Protein AF-A0A4V1UFD9-F1 (afdb_monomer_lite)

Radius of gyration: 20.02 Å; chains: 1; bounding box: 36×26×55 Å

pLDDT: mean 78.98, std 22.23, range [41.78, 98.69]

Foldseek 3Di:
DAQEDEQEDQPDPVSVVVVVVSVVVCVVVVHHYDYDYDDPDDPPVPPPPPDDDDDDDPPVVVCPVVVD

Secondary structure (DSSP, 8-state):
--SEEEEE--S-HHHHHHHHHHHHHHHHHT-EEEEE-PPPPP-GGGSS-T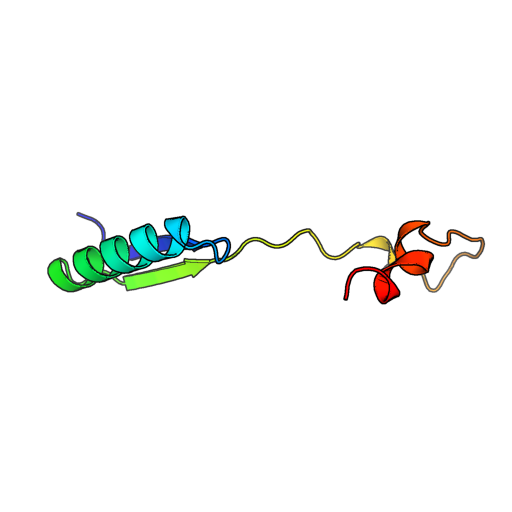TS------GGGGTGGG--

Structure (mmCIF, N/CA/C/O backbone):
data_AF-A0A4V1UFD9-F1
#
_entry.id   AF-A0A4V1UFD9-F1
#
loop_
_atom_site.group_PDB
_atom_site.id
_atom_site.type_symbol
_atom_site.label_atom_id
_atom_site.label_alt_id
_atom_site.label_comp_id
_atom_site.label_asym_id
_atom_site.label_entity_id
_atom_site.label_seq_id
_atom_site.pdbx_PDB_ins_code
_atom_site.Cartn_x
_atom_site.Cartn_y
_atom_site.Cartn_z
_atom_site.occupancy
_atom_site.B_iso_or_equiv
_atom_site.auth_seq_id
_atom_site.auth_comp_id
_atom_site.auth_asym_id
_atom_site.auth_atom_id
_atom_site.pdbx_PDB_model_num
ATOM 1 N N . MET A 1 1 ? -13.772 16.146 5.890 1.00 78.69 1 MET A N 1
ATOM 2 C CA . MET A 1 1 ? -12.827 15.131 6.408 1.00 78.69 1 MET A CA 1
ATOM 3 C C . MET A 1 1 ? -12.680 14.006 5.392 1.00 78.69 1 MET A C 1
ATOM 5 O O . MET A 1 1 ? -13.642 13.748 4.670 1.00 78.69 1 MET A O 1
ATOM 9 N N . TYR A 1 2 ? -11.500 13.384 5.309 1.00 95.50 2 TYR A N 1
ATOM 10 C CA . TYR A 1 2 ? -11.211 12.324 4.337 1.00 95.50 2 TYR A CA 1
ATOM 11 C C . TYR A 1 2 ? -11.960 11.036 4.686 1.00 95.50 2 TYR A C 1
ATOM 13 O O . TYR A 1 2 ? -11.945 10.595 5.828 1.00 95.50 2 TYR A O 1
ATOM 21 N N . LYS A 1 3 ? -12.619 10.434 3.692 1.00 97.69 3 LYS A N 1
ATOM 22 C CA . LYS A 1 3 ? -13.301 9.131 3.821 1.00 97.69 3 LYS A CA 1
ATOM 23 C C . LYS A 1 3 ? -12.497 7.989 3.193 1.00 97.69 3 LYS A C 1
ATOM 25 O O . LYS A 1 3 ? -12.737 6.820 3.489 1.00 97.69 3 LYS A O 1
ATOM 30 N N . HIS A 1 4 ? -11.566 8.337 2.309 1.00 98.31 4 HIS A N 1
ATOM 31 C CA . HIS A 1 4 ? -10.712 7.419 1.571 1.00 98.31 4 HIS A CA 1
ATOM 32 C C . HIS A 1 4 ? -9.390 8.125 1.268 1.00 98.31 4 HIS A C 1
ATOM 34 O O . HIS A 1 4 ? -9.402 9.242 0.755 1.00 98.31 4 HIS A O 1
ATOM 40 N N . ILE A 1 5 ? -8.276 7.495 1.626 1.00 98.25 5 ILE A N 1
ATOM 41 C CA . ILE A 1 5 ? -6.914 7.966 1.379 1.00 98.25 5 ILE A CA 1
ATOM 42 C C . ILE A 1 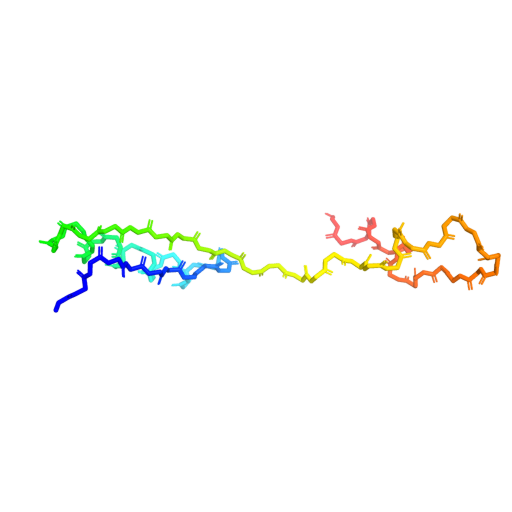5 ? -6.286 7.066 0.309 1.00 98.25 5 ILE A C 1
ATOM 44 O O . ILE A 1 5 ? -6.328 5.840 0.421 1.00 98.25 5 ILE A O 1
ATOM 48 N N . LEU A 1 6 ? -5.711 7.666 -0.731 1.00 98.50 6 LEU A N 1
ATOM 49 C CA . LEU A 1 6 ? -4.900 6.959 -1.719 1.00 98.50 6 LEU A CA 1
ATOM 50 C C . LEU A 1 6 ? -3.423 7.211 -1.412 1.00 98.50 6 LEU A C 1
ATOM 52 O O . LEU A 1 6 ? -3.018 8.361 -1.258 1.00 98.50 6 LEU A O 1
ATOM 56 N N . ILE A 1 7 ? -2.641 6.140 -1.307 1.00 98.44 7 ILE A N 1
ATOM 57 C CA . ILE A 1 7 ? -1.209 6.187 -1.001 1.00 98.44 7 ILE A CA 1
ATOM 58 C C . ILE A 1 7 ? -0.457 5.574 -2.180 1.00 98.44 7 ILE A C 1
ATOM 60 O O . ILE A 1 7 ? -0.689 4.420 -2.527 1.00 98.44 7 ILE A O 1
ATOM 64 N N . SER A 1 8 ? 0.445 6.327 -2.802 1.00 98.06 8 SER A N 1
ATOM 65 C CA . SER A 1 8 ? 1.355 5.788 -3.814 1.00 98.06 8 SER A CA 1
ATOM 66 C C . SER A 1 8 ? 2.646 5.290 -3.173 1.00 98.06 8 SER A C 1
ATOM 68 O O . SER A 1 8 ? 3.174 5.945 -2.275 1.00 98.06 8 SER A O 1
ATOM 70 N N . THR A 1 9 ? 3.185 4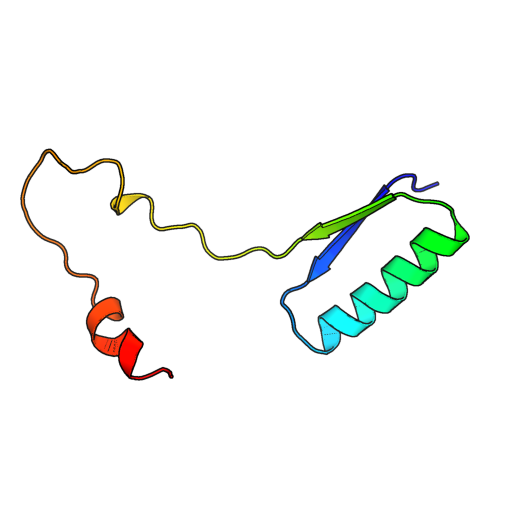.181 -3.667 1.00 98.31 9 THR A N 1
ATOM 71 C CA . THR A 1 9 ? 4.519 3.692 -3.309 1.00 98.31 9 THR A CA 1
ATOM 72 C C . THR A 1 9 ? 5.277 3.233 -4.549 1.00 98.31 9 THR A C 1
ATOM 74 O O . THR A 1 9 ? 4.705 2.601 -5.438 1.00 98.31 9 THR A O 1
ATOM 77 N N . ASP A 1 10 ? 6.564 3.558 -4.601 1.00 96.62 10 ASP A N 1
ATOM 78 C CA . ASP A 1 10 ? 7.536 3.054 -5.577 1.00 96.62 10 ASP A CA 1
ATOM 79 C C . ASP A 1 10 ? 8.430 1.947 -4.981 1.00 96.62 10 ASP A C 1
ATOM 81 O O . ASP A 1 10 ? 9.364 1.484 -5.626 1.00 96.62 10 ASP A O 1
ATOM 85 N N . GLY A 1 11 ? 8.149 1.520 -3.743 1.00 96.25 11 GLY A N 1
ATOM 86 C CA . GLY A 1 11 ? 8.927 0.512 -3.020 1.00 96.25 11 GLY A CA 1
ATOM 87 C C . GLY A 1 11 ? 10.195 1.040 -2.339 1.00 96.25 11 GLY A C 1
ATOM 88 O O . GLY A 1 11 ? 10.888 0.262 -1.684 1.00 96.25 11 GLY A O 1
ATOM 89 N N . SER A 1 12 ? 10.509 2.334 -2.445 1.00 98.19 12 SER A N 1
ATOM 90 C CA . SER A 1 12 ? 11.663 2.927 -1.762 1.00 98.19 12 SER A CA 1
ATOM 91 C C . SER A 1 12 ? 11.471 3.015 -0.239 1.00 98.19 12 SER A C 1
ATOM 93 O O . SER A 1 12 ? 10.352 3.075 0.276 1.00 98.19 12 SER A O 1
ATOM 95 N N . GLU A 1 13 ? 12.574 3.111 0.514 1.00 98.19 13 GLU A N 1
ATOM 96 C CA . GLU A 1 13 ? 12.531 3.314 1.975 1.00 98.19 13 GLU A CA 1
ATOM 97 C C . GLU A 1 13 ? 11.788 4.611 2.356 1.00 98.19 13 GLU A C 1
ATOM 99 O O . GLU A 1 13 ? 11.112 4.692 3.383 1.00 98.19 13 GLU A O 1
ATOM 104 N N . VAL A 1 14 ? 11.885 5.643 1.513 1.00 98.12 14 VAL A N 1
ATOM 105 C CA . VAL A 1 14 ? 11.185 6.915 1.728 1.00 98.12 14 VAL A CA 1
ATOM 106 C C . VAL A 1 14 ? 9.682 6.742 1.521 1.00 98.12 14 VAL A C 1
ATOM 108 O O . VAL A 1 14 ? 8.897 7.225 2.342 1.00 98.12 14 VAL A O 1
ATOM 111 N N . ALA A 1 15 ? 9.268 6.013 0.482 1.00 98.25 15 ALA A N 1
ATOM 112 C CA . ALA A 1 15 ? 7.860 5.698 0.267 1.00 98.25 15 ALA A CA 1
ATOM 113 C C . ALA A 1 15 ? 7.275 4.858 1.413 1.00 98.25 15 ALA A C 1
ATOM 115 O O . ALA A 1 15 ? 6.132 5.092 1.810 1.00 98.25 15 ALA A O 1
ATOM 116 N N . GLN A 1 16 ? 8.064 3.961 2.018 1.00 98.50 16 GLN A N 1
ATOM 117 C CA . GLN A 1 16 ? 7.635 3.194 3.191 1.00 98.50 16 GLN A CA 1
ATOM 118 C C . GLN A 1 16 ? 7.263 4.102 4.374 1.00 98.50 16 GLN A C 1
ATOM 120 O O . GLN A 1 16 ? 6.212 3.915 4.983 1.00 98.50 16 GLN A O 1
ATOM 125 N N . LYS A 1 17 ? 8.052 5.148 4.651 1.00 98.56 17 LYS A N 1
ATOM 126 C CA . LYS A 1 17 ? 7.740 6.126 5.715 1.00 98.56 17 LYS A CA 1
ATOM 127 C C . LYS A 1 17 ? 6.410 6.846 5.457 1.00 98.56 17 LYS A C 1
ATOM 129 O O . LYS A 1 17 ? 5.637 7.083 6.385 1.00 98.56 17 LYS A O 1
ATOM 134 N N . GLY A 1 18 ? 6.129 7.176 4.195 1.00 98.00 18 GLY A N 1
ATOM 135 C CA . GLY A 1 18 ? 4.850 7.761 3.781 1.00 98.00 18 GLY A CA 1
ATOM 136 C C . GLY A 1 18 ? 3.672 6.796 3.947 1.00 98.00 18 GLY A C 1
ATOM 137 O O . GLY A 1 18 ? 2.602 7.207 4.400 1.00 98.00 18 GLY A O 1
ATOM 138 N N . LEU A 1 19 ? 3.879 5.513 3.637 1.00 98.31 19 LEU A N 1
ATOM 139 C CA . LEU A 1 19 ? 2.887 4.457 3.826 1.00 98.31 19 LEU A CA 1
ATOM 140 C C . LEU A 1 19 ? 2.531 4.278 5.305 1.00 98.31 19 LEU A C 1
ATOM 142 O O . LEU A 1 19 ? 1.348 4.305 5.649 1.00 98.31 19 LEU A O 1
ATOM 146 N N . ASP A 1 20 ? 3.535 4.180 6.178 1.00 98.56 20 ASP A N 1
ATOM 147 C CA . ASP A 1 20 ? 3.340 4.035 7.625 1.00 98.56 20 ASP A CA 1
ATOM 148 C C . ASP A 1 20 ? 2.540 5.216 8.194 1.00 98.56 20 ASP A C 1
ATOM 150 O O . ASP A 1 20 ? 1.567 5.037 8.935 1.00 98.56 20 ASP A O 1
ATOM 154 N N . HIS A 1 21 ? 2.898 6.436 7.786 1.00 98.31 21 HIS A N 1
ATOM 155 C CA . HIS A 1 21 ? 2.195 7.644 8.202 1.00 98.31 21 HIS A CA 1
ATOM 156 C C . HIS A 1 21 ? 0.742 7.674 7.708 1.00 98.31 21 HIS A C 1
ATOM 158 O O . HIS A 1 21 ? -0.181 7.914 8.492 1.00 98.31 21 HIS A O 1
ATOM 164 N N . GLY A 1 22 ? 0.518 7.399 6.421 1.00 98.06 22 GLY A N 1
ATOM 165 C CA . GLY A 1 22 ? -0.816 7.419 5.822 1.00 98.06 22 GLY A CA 1
ATOM 166 C C . GLY A 1 22 ? -1.752 6.365 6.418 1.00 98.06 22 GLY A C 1
ATOM 167 O O . GLY A 1 22 ? -2.930 6.648 6.644 1.00 98.06 22 GLY A O 1
ATOM 168 N N . LEU A 1 23 ? -1.231 5.177 6.739 1.00 98.44 23 LEU A N 1
ATOM 169 C CA . LEU A 1 23 ? -1.984 4.124 7.424 1.00 98.44 23 LEU A CA 1
ATOM 170 C C . LEU A 1 23 ? -2.346 4.518 8.861 1.00 98.44 23 LEU A C 1
ATOM 172 O O . L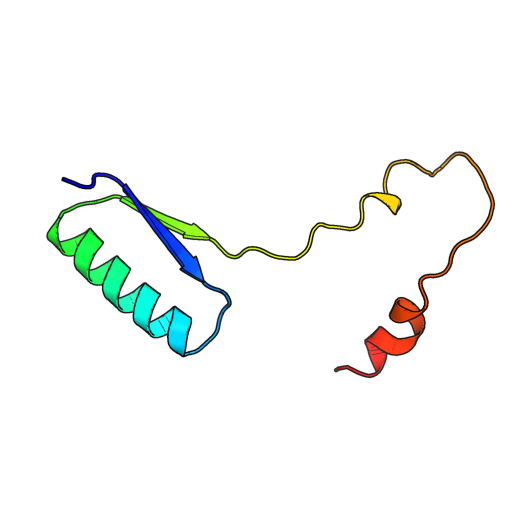EU A 1 23 ? -3.483 4.285 9.283 1.00 98.44 23 LEU A O 1
ATOM 176 N N . SER A 1 24 ? -1.424 5.149 9.596 1.00 98.50 24 SER A N 1
ATOM 177 C CA . SER A 1 24 ? -1.703 5.661 10.945 1.00 98.50 24 SER A CA 1
ATOM 178 C C . SER A 1 24 ? -2.832 6.691 10.921 1.00 98.50 24 SER A C 1
ATOM 180 O O . SER A 1 24 ? -3.804 6.565 11.666 1.00 98.50 24 SER A O 1
ATOM 182 N N . LEU A 1 25 ? -2.758 7.656 10.001 1.00 98.06 25 LEU A N 1
ATOM 183 C CA . LEU A 1 25 ? -3.792 8.674 9.829 1.00 98.06 25 LEU A CA 1
ATOM 184 C C . LEU A 1 25 ? -5.147 8.054 9.461 1.00 98.06 25 LEU A C 1
ATOM 186 O O . LEU A 1 25 ? -6.170 8.403 10.048 1.00 98.06 25 LEU A O 1
ATOM 190 N N . ALA A 1 26 ? -5.168 7.121 8.504 1.00 98.38 26 ALA A N 1
ATOM 191 C CA . ALA A 1 26 ? -6.399 6.463 8.073 1.00 98.38 26 ALA A CA 1
ATOM 192 C C . ALA A 1 26 ? -7.092 5.724 9.223 1.00 98.38 26 ALA A C 1
ATOM 194 O O . ALA A 1 26 ? -8.318 5.783 9.343 1.00 98.38 26 ALA A O 1
ATOM 195 N N . LYS A 1 27 ? -6.305 5.068 10.085 1.00 98.00 27 LYS A N 1
ATOM 196 C CA . LYS A 1 27 ? -6.794 4.368 11.274 1.00 98.00 27 LYS A CA 1
ATOM 197 C C . LYS A 1 27 ? -7.437 5.326 12.274 1.00 98.00 27 LYS A C 1
ATOM 199 O O . LYS A 1 27 ? -8.509 5.015 12.785 1.00 98.00 27 LYS A O 1
ATOM 204 N N . GLU A 1 28 ? -6.817 6.476 12.533 1.00 98.12 28 GLU A N 1
ATOM 205 C CA . GLU A 1 28 ? -7.338 7.475 13.478 1.00 98.12 28 GLU A CA 1
ATOM 206 C C . GLU A 1 28 ? -8.686 8.053 13.042 1.00 98.12 28 GLU A C 1
ATOM 208 O O . GLU A 1 28 ? -9.564 8.276 13.874 1.00 98.12 28 GLU A O 1
ATOM 213 N N . ILE A 1 29 ? -8.877 8.261 11.737 1.00 97.69 29 ILE A N 1
ATOM 214 C CA . ILE A 1 29 ? -10.094 8.890 11.202 1.00 97.69 29 ILE A CA 1
ATOM 215 C C . ILE A 1 29 ? -11.121 7.888 10.650 1.00 97.69 29 ILE A C 1
ATOM 217 O O . ILE A 1 29 ? -12.166 8.300 10.144 1.00 97.69 29 ILE A O 1
ATOM 221 N N . GLY A 1 30 ? -10.835 6.583 10.707 1.00 97.81 30 GLY A N 1
ATOM 222 C CA . GLY A 1 30 ? -11.700 5.532 10.161 1.00 97.81 30 GLY A CA 1
ATOM 223 C C . GLY A 1 30 ? -11.865 5.588 8.635 1.00 97.81 30 GLY A C 1
ATOM 224 O O . GLY A 1 30 ? -12.931 5.250 8.116 1.00 97.81 30 GLY A O 1
ATOM 225 N N . ALA A 1 31 ? -10.843 6.044 7.907 1.00 98.62 31 ALA A N 1
ATOM 226 C CA . ALA A 1 31 ? -10.877 6.143 6.449 1.00 98.62 31 ALA A CA 1
ATOM 227 C C . ALA A 1 31 ? -10.484 4.824 5.769 1.00 98.62 31 ALA A C 1
ATOM 229 O O . ALA A 1 31 ? -9.651 4.061 6.257 1.00 98.62 31 ALA A O 1
ATOM 230 N N . LYS A 1 32 ? -11.046 4.585 4.580 1.00 98.44 32 LYS A N 1
ATOM 231 C CA . LYS A 1 32 ? -10.573 3.523 3.680 1.00 98.44 32 LYS A CA 1
ATOM 232 C C . LYS A 1 32 ? -9.205 3.889 3.105 1.00 98.44 32 LYS A C 1
ATOM 234 O O . LYS A 1 32 ? -8.898 5.072 2.965 1.00 98.44 32 LYS A O 1
ATOM 239 N N . VAL A 1 33 ? -8.422 2.890 2.706 1.00 98.62 33 VAL A N 1
ATOM 240 C CA . VAL A 1 33 ? -7.117 3.099 2.064 1.00 98.62 33 VAL A CA 1
ATOM 241 C C . VAL A 1 33 ? -7.030 2.305 0.768 1.00 98.62 33 VAL A C 1
ATOM 243 O O . VAL A 1 33 ? -7.441 1.148 0.718 1.00 98.62 33 VAL A O 1
ATOM 246 N N . SER A 1 34 ? -6.481 2.928 -0.272 1.00 98.69 34 SER A N 1
ATOM 247 C CA . SER A 1 34 ? -5.998 2.238 -1.471 1.00 98.69 34 SER A CA 1
ATOM 248 C C . SER A 1 34 ? -4.519 2.540 -1.652 1.00 9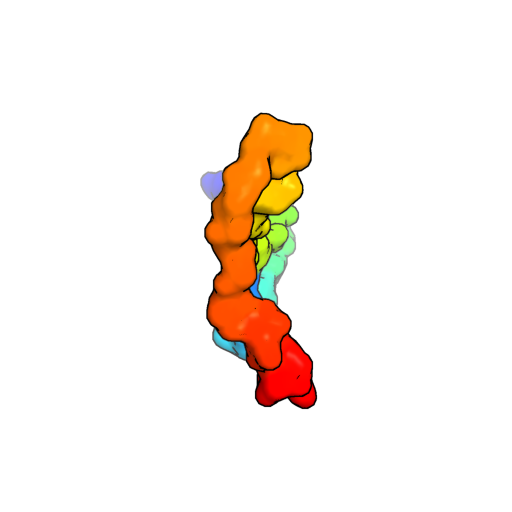8.69 34 SER A C 1
ATOM 250 O O . SER A 1 34 ? -4.134 3.706 -1.686 1.00 98.69 34 SER A O 1
ATOM 252 N N . VAL A 1 35 ? -3.705 1.494 -1.771 1.00 98.19 35 VAL A N 1
ATOM 253 C CA . VAL A 1 35 ? -2.274 1.621 -2.055 1.00 98.19 35 VAL A CA 1
ATOM 254 C C . VAL A 1 35 ? -2.050 1.328 -3.532 1.00 98.19 35 VAL A C 1
ATOM 256 O O . VAL A 1 35 ? -2.597 0.351 -4.043 1.00 98.19 35 VAL A O 1
ATOM 259 N N . ILE A 1 36 ? -1.286 2.178 -4.215 1.00 97.94 36 ILE A N 1
ATOM 260 C CA . ILE A 1 36 ? -0.972 2.015 -5.636 1.00 97.94 36 ILE A CA 1
ATOM 261 C C . ILE A 1 36 ? 0.536 2.050 -5.874 1.00 97.94 36 ILE A C 1
ATOM 263 O O . ILE A 1 36 ? 1.257 2.823 -5.250 1.00 97.94 36 ILE A O 1
ATOM 267 N N . THR A 1 37 ? 0.984 1.263 -6.843 1.00 97.00 37 THR A N 1
ATOM 268 C CA . THR A 1 37 ? 2.300 1.397 -7.467 1.00 97.00 37 THR A CA 1
ATOM 269 C C . THR A 1 37 ? 2.072 1.579 -8.954 1.00 97.00 37 THR A C 1
ATOM 271 O O . THR A 1 37 ? 1.263 0.866 -9.548 1.00 97.00 37 THR A O 1
ATOM 274 N N . VAL A 1 38 ? 2.744 2.562 -9.544 1.00 94.50 38 VAL A N 1
ATOM 275 C CA . VAL A 1 38 ? 2.674 2.814 -10.983 1.00 94.50 38 VAL A CA 1
ATOM 276 C C . VAL A 1 38 ? 3.903 2.194 -11.619 1.00 94.50 38 VAL A C 1
ATOM 278 O O . VAL A 1 38 ? 5.026 2.577 -11.306 1.00 94.50 38 VAL A O 1
ATOM 281 N N . THR A 1 39 ? 3.677 1.226 -12.496 1.00 89.81 39 THR A N 1
ATOM 282 C CA . THR A 1 39 ? 4.712 0.660 -13.358 1.00 89.81 39 THR A CA 1
ATOM 283 C C . THR A 1 39 ? 4.677 1.352 -14.714 1.00 89.81 39 THR A C 1
ATOM 285 O O . THR A 1 39 ? 3.693 2.008 -15.071 1.00 89.81 39 THR A O 1
ATOM 288 N N . GLU A 1 40 ? 5.734 1.182 -15.500 1.00 85.12 40 GLU A N 1
ATOM 289 C CA . GLU A 1 40 ? 5.692 1.524 -16.918 1.00 85.12 40 GLU A CA 1
ATOM 290 C C . GLU A 1 40 ? 4.529 0.816 -17.635 1.00 85.12 40 GLU A C 1
ATOM 292 O O . GLU A 1 40 ? 4.047 -0.242 -17.213 1.00 85.12 40 GLU A O 1
ATOM 297 N N . SER A 1 41 ? 4.034 1.442 -18.706 1.00 81.69 41 SER A N 1
ATOM 298 C CA . SER A 1 41 ? 2.964 0.850 -19.508 1.00 81.69 41 SER A CA 1
ATOM 299 C C . SER A 1 41 ? 3.480 -0.411 -20.182 1.00 81.69 41 SER A C 1
ATOM 301 O O . SER A 1 41 ? 4.523 -0.378 -20.830 1.00 81.69 41 SER A O 1
ATOM 303 N N . PHE A 1 42 ? 2.719 -1.503 -20.085 1.00 64.56 42 PHE A N 1
ATOM 304 C CA . PHE A 1 42 ? 3.009 -2.700 -20.864 1.00 64.56 42 PHE A CA 1
ATOM 305 C C . PHE A 1 42 ? 3.088 -2.310 -22.349 1.00 64.56 42 PHE A C 1
ATOM 307 O O . PHE A 1 42 ? 2.143 -1.680 -22.842 1.00 64.56 42 PHE A O 1
ATOM 314 N N . PRO A 1 43 ? 4.180 -2.618 -23.070 1.00 66.31 43 PRO A N 1
ATOM 315 C CA . PRO A 1 43 ? 4.324 -2.196 -24.454 1.00 66.31 43 PRO A CA 1
ATOM 316 C C . PRO A 1 43 ? 3.189 -2.794 -25.295 1.00 66.31 43 PRO A C 1
ATOM 318 O O . PRO A 1 43 ? 3.143 -3.990 -25.577 1.00 66.31 43 PRO A O 1
ATOM 321 N N . VAL A 1 44 ? 2.255 -1.936 -25.715 1.00 56.81 44 VAL A N 1
ATOM 322 C CA . VAL A 1 44 ? 1.047 -2.298 -26.486 1.00 56.81 44 VAL A CA 1
ATOM 323 C C . VAL A 1 44 ? 1.393 -2.844 -27.884 1.00 56.81 44 VAL A C 1
ATOM 325 O O . VAL A 1 44 ? 0.545 -3.394 -28.583 1.00 56.81 44 VAL A O 1
ATOM 328 N N . TYR A 1 45 ? 2.666 -2.797 -28.279 1.00 53.66 45 TYR A N 1
ATOM 329 C CA . TYR A 1 45 ? 3.162 -3.387 -29.522 1.00 53.66 45 TYR A CA 1
ATOM 330 C C . TYR A 1 45 ? 3.055 -4.924 -29.579 1.00 53.66 45 TYR A C 1
ATOM 332 O O . TYR A 1 45 ? 3.177 -5.488 -30.662 1.00 53.66 45 TYR A O 1
ATOM 340 N N . ALA A 1 46 ? 2.784 -5.613 -28.463 1.00 52.34 46 ALA A N 1
ATOM 341 C CA . ALA A 1 46 ? 2.681 -7.076 -28.439 1.00 52.34 46 ALA A CA 1
ATOM 342 C C . ALA A 1 46 ? 1.279 -7.645 -28.758 1.00 52.34 46 ALA A C 1
ATOM 344 O O . ALA A 1 46 ? 1.167 -8.849 -28.982 1.00 52.34 46 ALA A O 1
ATOM 345 N N . SER A 1 47 ? 0.204 -6.840 -28.796 1.00 49.03 47 SER A N 1
ATOM 346 C CA . SER A 1 47 ? -1.174 -7.375 -28.897 1.00 49.03 47 SER A CA 1
ATOM 347 C C . SER A 1 47 ? -2.036 -6.852 -30.053 1.00 49.03 47 SER A C 1
ATOM 349 O O . SER A 1 47 ? -3.188 -7.264 -30.175 1.00 49.03 47 SER A O 1
ATOM 351 N N . ALA A 1 48 ? -1.491 -6.041 -30.965 1.00 47.16 48 ALA A N 1
ATOM 352 C CA . ALA A 1 48 ? -2.205 -5.589 -32.170 1.00 47.16 48 ALA A CA 1
ATOM 353 C C . ALA A 1 48 ? -1.430 -5.854 -33.476 1.00 47.16 48 ALA A C 1
ATOM 355 O O . ALA A 1 48 ? -1.470 -5.047 -34.400 1.00 47.16 48 ALA A O 1
ATOM 356 N N . GLY A 1 49 ? -0.700 -6.974 -33.554 1.00 44.59 49 GLY A N 1
ATOM 357 C CA . GLY A 1 49 ? 0.219 -7.216 -34.671 1.00 44.59 49 GLY A CA 1
ATOM 358 C C . GLY A 1 49 ? 0.506 -8.668 -35.040 1.00 44.59 49 GLY A C 1
ATOM 359 O O . GLY A 1 49 ? 1.434 -8.905 -35.806 1.00 44.59 49 GLY A O 1
ATOM 360 N N . ALA A 1 50 ? -0.283 -9.646 -34.583 1.00 47.09 50 ALA A N 1
ATOM 361 C CA . ALA A 1 50 ? -0.319 -10.954 -35.246 1.00 47.09 50 ALA A CA 1
ATOM 362 C C . ALA A 1 50 ? -1.079 -10.809 -36.580 1.00 47.09 50 ALA A C 1
ATOM 364 O O . ALA A 1 50 ? -2.206 -11.277 -36.720 1.00 47.09 50 ALA A O 1
ATOM 365 N N . GLY A 1 51 ? -0.504 -10.056 -37.525 1.00 49.22 51 GLY A N 1
ATOM 366 C CA . GLY A 1 51 ? -1.191 -9.721 -38.769 1.00 49.22 51 GLY A CA 1
ATOM 367 C C . GLY A 1 51 ? -0.635 -8.598 -39.645 1.00 49.22 51 GLY A C 1
ATOM 368 O O . GLY A 1 51 ? -1.396 -8.118 -40.467 1.00 49.22 51 GLY A O 1
ATOM 369 N N . VAL A 1 52 ? 0.630 -8.179 -39.539 1.00 41.78 52 VAL A N 1
ATOM 370 C CA . VAL A 1 52 ? 1.397 -7.665 -40.698 1.00 41.78 52 VAL A CA 1
ATOM 371 C C . VAL A 1 52 ? 2.886 -7.779 -40.387 1.00 41.78 52 VAL A C 1
ATOM 373 O O . VAL A 1 52 ? 3.347 -7.326 -39.346 1.00 41.78 52 VAL A O 1
ATOM 376 N N . GLY A 1 53 ? 3.612 -8.474 -41.260 1.00 51.72 53 GLY A N 1
ATOM 377 C CA . GLY A 1 53 ? 5.020 -8.798 -41.075 1.00 51.72 53 GLY A CA 1
ATOM 378 C C . GLY A 1 53 ? 5.965 -7.595 -41.117 1.00 51.72 53 GLY A C 1
ATOM 379 O O . GLY A 1 53 ? 5.599 -6.502 -41.534 1.00 51.72 53 GLY A O 1
ATOM 380 N N . ALA A 1 54 ? 7.215 -7.905 -40.765 1.00 47.69 54 ALA A N 1
ATOM 381 C CA . ALA A 1 54 ? 8.411 -7.060 -40.731 1.00 47.69 54 ALA A CA 1
ATOM 382 C C . ALA A 1 54 ? 8.679 -6.323 -39.405 1.00 47.69 54 ALA A C 1
ATOM 384 O O . ALA A 1 54 ? 8.440 -5.135 -39.251 1.00 47.69 54 ALA A O 1
ATOM 385 N N . GLY A 1 55 ? 9.295 -7.073 -38.486 1.00 53.97 55 GLY A N 1
ATOM 386 C CA . GLY A 1 55 ? 10.607 -6.717 -37.945 1.00 53.97 55 GLY A CA 1
ATOM 387 C C . GLY A 1 55 ? 10.703 -5.457 -37.093 1.00 53.97 55 GLY A C 1
ATOM 388 O O . GLY A 1 55 ? 10.986 -4.377 -37.601 1.00 53.97 55 GLY A O 1
ATOM 389 N N . TRP A 1 56 ? 10.684 -5.652 -35.776 1.00 49.66 56 TRP A N 1
ATOM 390 C CA . TRP A 1 56 ? 11.532 -4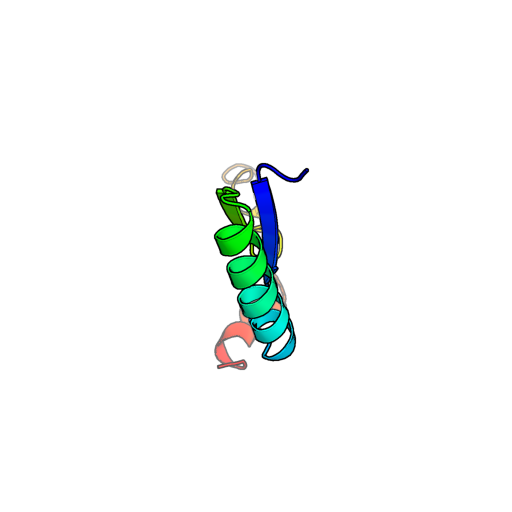.866 -34.887 1.00 49.66 56 TRP A CA 1
ATOM 391 C C . TRP A 1 56 ? 11.901 -5.695 -33.654 1.00 49.66 56 TRP A C 1
ATOM 393 O O . TRP A 1 56 ? 11.023 -6.197 -32.958 1.00 49.66 56 TRP A O 1
ATOM 403 N N . VAL A 1 57 ? 13.202 -5.875 -33.421 1.00 53.00 57 VAL A N 1
ATOM 404 C CA . VAL A 1 57 ? 13.744 -6.452 -32.185 1.00 53.00 57 VAL A CA 1
ATOM 405 C C . VAL A 1 57 ? 14.124 -5.268 -31.296 1.00 53.00 57 VAL A C 1
ATOM 407 O O . VAL A 1 57 ? 14.995 -4.495 -31.701 1.00 53.00 57 VAL A O 1
ATOM 410 N N . PRO A 1 58 ? 13.496 -5.078 -30.124 1.00 48.72 58 PRO A N 1
ATOM 411 C CA . PRO A 1 58 ? 13.930 -4.053 -29.189 1.00 48.72 58 PRO A CA 1
ATOM 412 C C . PRO A 1 58 ? 15.352 -4.355 -28.717 1.00 48.72 58 PRO A C 1
ATOM 414 O O . PRO A 1 58 ? 15.616 -5.446 -28.215 1.00 48.72 58 PRO A O 1
ATOM 417 N N . ILE A 1 59 ? 16.249 -3.376 -28.870 1.00 52.97 59 ILE A N 1
ATOM 418 C CA . ILE A 1 59 ? 17.667 -3.447 -28.466 1.00 52.97 59 ILE A CA 1
ATOM 419 C C . ILE A 1 59 ? 17.809 -3.844 -26.983 1.00 52.97 59 ILE A C 1
ATOM 421 O O . ILE A 1 59 ? 18.778 -4.487 -26.603 1.00 52.97 59 ILE A O 1
ATOM 425 N N . GLU A 1 60 ? 16.800 -3.552 -26.164 1.00 54.53 60 GLU A N 1
ATOM 426 C CA . GLU A 1 60 ? 16.781 -3.822 -24.724 1.00 54.53 60 GLU A CA 1
ATOM 427 C C . GLU A 1 60 ? 16.613 -5.311 -24.379 1.00 54.53 60 GLU A C 1
ATOM 429 O O . GLU A 1 60 ? 17.196 -5.790 -23.412 1.00 54.53 60 GLU A O 1
ATOM 434 N N . MET A 1 61 ? 15.910 -6.093 -25.210 1.00 52.31 61 MET A N 1
ATOM 435 C CA . MET A 1 61 ? 15.685 -7.528 -24.968 1.00 52.31 61 MET A CA 1
ATOM 436 C C . MET A 1 61 ? 16.944 -8.387 -25.163 1.00 52.31 61 MET A C 1
ATOM 438 O O . MET A 1 61 ? 16.958 -9.546 -24.761 1.00 52.31 61 MET A O 1
ATOM 442 N N . ALA A 1 62 ? 18.008 -7.826 -25.746 1.00 54.97 62 ALA A N 1
ATOM 443 C CA . ALA A 1 62 ? 19.308 -8.486 -25.847 1.00 54.97 62 ALA A CA 1
ATOM 444 C C . ALA A 1 62 ? 20.128 -8.415 -24.543 1.00 54.97 62 ALA A C 1
ATOM 446 O O . ALA A 1 62 ? 21.080 -9.180 -24.391 1.00 54.97 62 ALA A O 1
ATOM 447 N N . ASP A 1 63 ? 19.764 -7.526 -23.610 1.00 55.25 63 ASP A N 1
ATOM 448 C CA . ASP A 1 63 ? 20.542 -7.242 -22.398 1.00 55.25 63 ASP A CA 1
ATOM 449 C C . ASP A 1 63 ? 19.755 -7.447 -21.085 1.00 55.25 63 ASP A C 1
ATOM 451 O O . ASP A 1 63 ? 20.310 -7.221 -20.012 1.00 55.25 63 ASP A O 1
ATOM 455 N N . TYR A 1 64 ? 18.509 -7.944 -21.128 1.00 57.72 64 TYR A N 1
ATOM 456 C CA . TYR A 1 64 ? 17.729 -8.257 -19.913 1.00 57.72 64 TYR A CA 1
ATOM 457 C C . TYR A 1 64 ? 18.425 -9.278 -18.991 1.00 57.72 64 TYR A C 1
ATOM 459 O O . TYR A 1 64 ? 18.318 -9.168 -17.773 1.00 57.72 64 TYR A O 1
ATOM 467 N N . ASP A 1 65 ? 19.207 -10.209 -19.547 1.00 58.12 65 ASP A N 1
ATOM 468 C CA . ASP A 1 65 ? 19.992 -11.183 -18.770 1.00 58.12 65 ASP A CA 1
ATOM 469 C C . ASP A 1 65 ? 21.241 -10.572 -18.094 1.00 58.12 65 ASP A C 1
ATOM 471 O O . ASP A 1 65 ? 21.918 -11.255 -17.330 1.00 58.12 65 ASP A O 1
ATOM 475 N N . LYS A 1 66 ? 21.586 -9.304 -18.370 1.00 50.62 66 LYS A N 1
ATOM 476 C CA . LYS A 1 66 ? 22.772 -8.623 -17.806 1.00 50.62 66 LYS A CA 1
ATOM 477 C C . LYS A 1 66 ? 22.463 -7.672 -16.647 1.00 50.62 66 LYS A C 1
ATOM 479 O O . LYS A 1 66 ? 23.385 -7.069 -16.102 1.00 50.62 66 LYS A O 1
ATOM 484 N N . VAL A 1 67 ? 21.188 -7.504 -16.300 1.00 54.88 67 VAL A N 1
ATOM 485 C CA . VAL A 1 67 ? 20.714 -6.641 -15.201 1.00 54.88 67 VAL A CA 1
ATOM 486 C C . VAL A 1 67 ? 20.123 -7.431 -14.021 1.00 54.88 67 VAL A C 1
ATOM 488 O O . VAL A 1 67 ? 19.560 -6.830 -13.105 1.00 54.88 67 VAL A O 1
ATOM 491 N N . GLN A 1 68 ? 20.307 -8.757 -14.001 1.00 42.62 68 GLN A N 1
ATOM 492 C CA . GLN A 1 68 ? 20.193 -9.613 -12.808 1.00 42.62 68 GLN A CA 1
ATOM 493 C C . GLN A 1 68 ? 21.574 -10.113 -12.376 1.00 42.62 68 GLN A C 1
ATOM 495 O O . GLN A 1 68 ? 21.742 -10.347 -11.159 1.00 42.62 68 GLN A O 1
#

Sequence (68 aa):
MYKHILISTDGSEVAQKGLDHGLSLAKEIGAKVSVITVTESFPVYASAGAGVGAGWVPIEMADYDKVQ